Protein AF-A0A9P0C522-F1 (afdb_monomer_lite)

Foldseek 3Di:
DFDADLLLLLLQQLCCCPPVVDAADSVLSVVVSCVVVCVCVVCPPHDDDRRRPGHPDDPVRSVVSNQSNCVSVVNKDWDWDDDPVTDTDID

Radius of gyration: 15.64 Å; chains: 1; bounding box: 34×25×47 Å

InterPro domains:
  IPR036052 Tryptophan synthase beta chain-like, PALP domain superfamily [G3DSA:3.40.50.1100] (1-76)
  IPR036052 Tryptophan synthase beta chain-like, PALP domain superfamily [SSF53686] (2-80)
  IPR050147 Serine/Threonine Dehydratase [PTHR48078] (2-82)

Secondary structure (DSSP, 8-state):
-----HHHHHHHHHHIIIII-----HHHHHHHHHHHTT--GGGTTS------------HHHHHHHHHHHHHHTT---EEE---TT--EEE-

Sequence (91 aa):
MLLVKEDWIARAILHLVEKERYVMEGAGACPLAAIIGNLVPELKIKNVVCIMSGGNIDQITLTRCIDRGMSAEGRLVLFRVSDTTGCFYYV

Structure (mmCIF, N/CA/C/O backbone):
data_AF-A0A9P0C522-F1
#
_entry.id   AF-A0A9P0C522-F1
#
loop_
_atom_site.group_PDB
_atom_site.id
_atom_site.type_symbol
_atom_site.label_atom_id
_atom_site.label_alt_id
_atom_site.label_comp_id
_atom_site.label_asym_id
_atom_site.label_entity_id
_atom_site.label_seq_id
_atom_site.pdbx_PDB_ins_code
_atom_site.Cartn_x
_atom_site.Cartn_y
_atom_site.Cartn_z
_atom_site.occupancy
_atom_site.B_iso_or_equiv
_atom_site.auth_seq_id
_atom_site.auth_comp_id
_atom_site.auth_asym_id
_atom_site.auth_atom_id
_atom_site.pdbx_PDB_model_num
ATOM 1 N N . MET A 1 1 ? -2.219 -9.674 16.713 1.00 81.81 1 MET A N 1
ATOM 2 C CA . MET A 1 1 ? -1.259 -9.480 15.603 1.00 81.81 1 MET A CA 1
ATOM 3 C C . MET A 1 1 ? -2.027 -9.647 14.304 1.00 81.81 1 MET A C 1
ATOM 5 O O . MET A 1 1 ? -2.809 -10.584 14.225 1.00 81.81 1 MET A O 1
ATOM 9 N N . LEU A 1 2 ? -1.868 -8.732 13.347 1.00 90.69 2 LEU A N 1
ATOM 10 C CA . LEU A 1 2 ? -2.620 -8.722 12.089 1.00 90.69 2 LEU A CA 1
ATOM 11 C C . LEU A 1 2 ? -1.647 -8.831 10.913 1.00 90.69 2 LEU A C 1
ATOM 13 O O . LEU A 1 2 ? -0.600 -8.188 10.923 1.00 90.69 2 LEU A O 1
ATOM 17 N N . LEU A 1 3 ? -1.988 -9.658 9.925 1.00 94.81 3 LEU A N 1
ATOM 18 C CA . LEU A 1 3 ? -1.188 -9.866 8.720 1.00 94.81 3 LEU A CA 1
ATOM 19 C C . LEU A 1 3 ? -1.845 -9.145 7.546 1.00 94.81 3 LEU A C 1
ATOM 21 O O . LEU A 1 3 ? -3.036 -9.323 7.298 1.00 94.81 3 LEU A O 1
ATOM 25 N N . VAL A 1 4 ? -1.062 -8.361 6.812 1.00 95.31 4 VAL A N 1
ATOM 26 C CA . VAL A 1 4 ? -1.512 -7.633 5.622 1.00 95.31 4 VAL A CA 1
ATOM 27 C C . VAL A 1 4 ? -0.717 -8.136 4.425 1.00 95.31 4 VAL A C 1
ATOM 29 O O . VAL A 1 4 ? 0.505 -8.244 4.493 1.00 95.31 4 VAL A O 1
ATOM 32 N N . LYS A 1 5 ? -1.402 -8.462 3.324 1.00 95.00 5 LYS A N 1
ATOM 33 C CA . LYS A 1 5 ? -0.729 -8.834 2.071 1.00 95.00 5 LYS A CA 1
ATOM 34 C C . LYS A 1 5 ? -0.088 -7.604 1.431 1.00 95.00 5 LYS A C 1
ATOM 36 O O . LYS A 1 5 ? -0.677 -6.526 1.452 1.00 95.00 5 LYS A O 1
ATOM 41 N N . GLU A 1 6 ? 1.054 -7.795 0.781 1.00 94.12 6 GLU A N 1
ATOM 42 C CA . GLU A 1 6 ? 1.777 -6.724 0.081 1.00 94.12 6 GLU A CA 1
ATOM 43 C C . GLU A 1 6 ? 0.915 -5.967 -0.936 1.00 94.12 6 GLU A C 1
ATOM 45 O O . GLU A 1 6 ? 1.061 -4.759 -1.070 1.00 94.12 6 GLU A O 1
ATOM 50 N N . ASP A 1 7 ? -0.026 -6.635 -1.608 1.00 94.56 7 ASP A N 1
ATOM 51 C CA . ASP A 1 7 ? -0.900 -5.979 -2.587 1.00 94.56 7 ASP A CA 1
ATOM 52 C C . ASP A 1 7 ? -1.804 -4.923 -1.934 1.00 94.56 7 ASP A C 1
ATOM 54 O O . ASP A 1 7 ? -2.062 -3.876 -2.523 1.00 94.56 7 ASP A O 1
ATOM 58 N N . TRP A 1 8 ? -2.243 -5.152 -0.691 1.00 96.44 8 TRP A N 1
ATOM 59 C CA . TRP A 1 8 ? -2.994 -4.154 0.073 1.00 96.44 8 TRP A CA 1
ATOM 60 C C . TRP A 1 8 ? -2.103 -3.006 0.539 1.00 96.44 8 TRP A C 1
ATOM 62 O O . TRP A 1 8 ? -2.553 -1.863 0.557 1.00 96.44 8 TRP A O 1
ATOM 72 N N . ILE A 1 9 ? -0.839 -3.287 0.868 1.00 95.69 9 ILE A N 1
ATOM 73 C CA . ILE A 1 9 ? 0.149 -2.255 1.208 1.00 95.69 9 ILE A CA 1
ATOM 74 C C . ILE A 1 9 ? 0.418 -1.369 -0.015 1.00 95.69 9 ILE A C 1
ATOM 76 O O . ILE A 1 9 ? 0.372 -0.148 0.098 1.00 95.69 9 ILE A O 1
ATOM 80 N N . ALA A 1 10 ? 0.610 -1.961 -1.197 1.00 95.88 10 ALA A N 1
ATOM 81 C CA . ALA A 1 10 ? 0.809 -1.229 -2.447 1.00 95.88 10 ALA A CA 1
ATOM 82 C C . ALA A 1 10 ? -0.404 -0.352 -2.804 1.00 95.88 10 ALA A C 1
ATOM 84 O O . ALA A 1 10 ? -0.235 0.821 -3.130 1.00 95.88 10 ALA A O 1
ATOM 85 N N . ARG A 1 11 ? -1.631 -0.876 -2.660 1.00 96.31 11 ARG A N 1
ATOM 86 C CA . ARG A 1 11 ? -2.869 -0.090 -2.825 1.00 96.31 11 ARG A CA 1
ATOM 87 C C . ARG A 1 11 ? -2.971 1.057 -1.821 1.00 96.31 11 ARG A C 1
ATOM 89 O O . ARG A 1 11 ? -3.400 2.144 -2.185 1.00 96.31 11 ARG A O 1
ATOM 96 N N . ALA A 1 12 ? -2.568 0.844 -0.570 1.00 96.44 12 ALA A N 1
ATOM 97 C CA . ALA A 1 12 ? -2.568 1.901 0.436 1.00 96.44 12 ALA A CA 1
ATOM 98 C C . ALA A 1 12 ? -1.544 2.999 0.121 1.00 96.44 12 ALA A C 1
ATOM 100 O O . ALA A 1 12 ? -1.880 4.172 0.225 1.00 96.44 12 ALA A O 1
ATOM 101 N N . ILE A 1 13 ? -0.330 2.643 -0.316 1.00 95.56 13 ILE A N 1
ATOM 102 C CA . ILE A 1 13 ? 0.673 3.620 -0.773 1.00 95.56 13 ILE A CA 1
ATOM 103 C C . ILE A 1 13 ? 0.133 4.415 -1.965 1.00 95.56 13 ILE A C 1
ATOM 105 O O . ILE A 1 13 ? 0.194 5.643 -1.954 1.00 95.56 13 ILE A O 1
ATOM 109 N N . LEU A 1 14 ? -0.444 3.735 -2.961 1.00 95.94 14 LEU A N 1
ATOM 110 C CA . LEU A 1 14 ? -1.065 4.389 -4.113 1.00 95.94 14 LEU A CA 1
ATOM 111 C C . LEU A 1 14 ? -2.161 5.370 -3.672 1.00 95.94 14 LEU A C 1
ATOM 113 O O . LEU A 1 14 ? -2.158 6.525 -4.088 1.00 95.94 14 LEU A O 1
ATOM 117 N N . HIS A 1 15 ? -3.045 4.939 -2.769 1.00 95.62 15 HIS A N 1
ATOM 118 C CA . HIS A 1 15 ? -4.113 5.769 -2.221 1.00 95.62 15 HIS A CA 1
ATOM 119 C C . HIS A 1 15 ? -3.575 7.023 -1.522 1.00 95.62 15 HIS A C 1
ATOM 121 O O . HIS A 1 15 ? -4.072 8.122 -1.759 1.00 95.62 15 HIS A O 1
ATOM 127 N N . LEU A 1 16 ? -2.538 6.880 -0.693 1.00 95.19 16 LEU A N 1
ATOM 128 C CA . LEU A 1 16 ? -1.909 7.997 0.015 1.00 95.19 16 LEU A CA 1
ATOM 129 C C . LEU A 1 16 ? -1.308 9.021 -0.944 1.00 95.19 16 LEU A C 1
ATOM 131 O O . LEU A 1 16 ? -1.467 10.220 -0.728 1.00 95.19 16 LEU A O 1
ATOM 135 N N . VAL A 1 17 ? -0.675 8.564 -2.023 1.00 94.50 17 VAL A N 1
ATOM 136 C CA . VAL A 1 17 ? -0.081 9.449 -3.030 1.00 94.50 17 VAL A CA 1
ATOM 137 C C . VAL A 1 17 ? -1.158 10.143 -3.871 1.00 94.50 17 VAL A C 1
ATOM 139 O O . VAL A 1 17 ? -1.068 11.347 -4.130 1.00 94.50 17 VAL A O 1
ATOM 142 N N . GLU A 1 18 ? -2.188 9.412 -4.303 1.00 94.81 18 GLU A N 1
ATOM 143 C CA . GLU A 1 18 ? -3.229 9.936 -5.195 1.00 94.81 18 GLU A CA 1
ATOM 144 C C . GLU A 1 18 ? -4.237 10.843 -4.474 1.00 94.81 18 GLU A C 1
ATOM 146 O O . GLU A 1 18 ? -4.625 11.876 -5.027 1.00 94.81 18 GLU A O 1
ATOM 151 N N . LYS A 1 19 ? -4.677 10.465 -3.267 1.00 95.06 19 LYS A N 1
ATOM 152 C CA . LYS A 1 19 ? -5.748 11.152 -2.525 1.00 95.06 19 LYS A CA 1
ATOM 153 C C . LYS A 1 19 ? -5.218 12.136 -1.498 1.00 95.06 19 LYS A C 1
ATOM 155 O O . LYS A 1 19 ? -5.662 13.278 -1.474 1.00 95.06 19 LYS A O 1
ATOM 160 N N . GLU A 1 20 ? -4.241 11.709 -0.709 1.00 93.81 20 GLU A N 1
ATOM 161 C CA . GLU A 1 20 ? -3.782 12.469 0.457 1.00 93.81 20 GLU A CA 1
ATOM 162 C C . GLU A 1 20 ? -2.479 13.243 0.196 1.00 93.81 20 GLU A C 1
ATOM 164 O O . GLU A 1 20 ? -2.064 14.057 1.013 1.00 93.81 20 GLU A O 1
ATOM 169 N N . ARG A 1 21 ? -1.833 13.017 -0.959 1.00 93.31 21 ARG A N 1
ATOM 170 C CA . ARG A 1 21 ? -0.536 13.606 -1.347 1.00 93.31 21 ARG A CA 1
ATOM 171 C C . ARG A 1 21 ? 0.598 13.323 -0.351 1.00 93.31 21 ARG A C 1
ATOM 173 O O . ARG A 1 21 ? 1.574 14.071 -0.306 1.00 93.31 21 ARG A O 1
ATOM 180 N N . TYR A 1 22 ? 0.506 12.224 0.398 1.00 92.94 22 TYR A N 1
ATOM 181 C CA . TYR A 1 22 ? 1.566 11.760 1.293 1.00 92.94 22 TYR A CA 1
ATOM 182 C C . TYR A 1 22 ? 2.393 10.651 0.649 1.00 92.94 22 TYR A C 1
ATOM 184 O O . TYR A 1 22 ? 1.870 9.767 -0.029 1.00 92.94 22 TYR A O 1
ATOM 192 N N . VAL A 1 23 ? 3.695 10.677 0.916 1.00 93.00 23 VAL A N 1
ATOM 193 C CA . VAL A 1 23 ? 4.651 9.656 0.486 1.00 93.00 23 VAL A CA 1
ATOM 194 C C . VAL A 1 23 ? 5.093 8.879 1.716 1.00 93.00 23 VAL A C 1
ATOM 196 O O . VAL A 1 23 ? 5.662 9.462 2.634 1.00 93.00 23 VAL A O 1
ATOM 199 N N . MET A 1 24 ? 4.810 7.576 1.738 1.00 92.69 24 MET A N 1
ATOM 200 C CA . MET A 1 24 ? 5.049 6.715 2.898 1.00 92.69 24 MET A CA 1
ATOM 201 C C . MET A 1 24 ? 5.721 5.409 2.494 1.00 92.69 24 MET A C 1
ATOM 203 O O . MET A 1 24 ? 5.520 4.903 1.390 1.00 92.69 24 MET A O 1
ATOM 207 N N . GLU A 1 25 ? 6.494 4.841 3.415 1.00 92.56 25 GLU A N 1
ATOM 208 C CA . GLU A 1 25 ? 7.028 3.488 3.276 1.00 92.56 25 GLU A CA 1
ATOM 209 C C . GLU A 1 25 ? 5.942 2.427 3.507 1.00 92.56 25 GLU A C 1
ATOM 211 O O . GLU A 1 25 ? 4.893 2.696 4.100 1.00 92.56 25 GLU A O 1
ATOM 216 N N . GLY A 1 26 ? 6.235 1.177 3.128 1.00 89.94 26 GLY A N 1
ATOM 217 C CA . GLY A 1 26 ? 5.332 0.042 3.341 1.00 89.94 26 GLY A CA 1
ATOM 218 C C . GLY A 1 26 ? 4.864 -0.105 4.790 1.00 89.94 26 GLY A C 1
ATOM 219 O O . GLY A 1 26 ? 3.666 -0.236 5.029 1.00 89.94 26 GLY A O 1
ATOM 220 N N . ALA A 1 27 ? 5.776 0.005 5.764 1.00 91.44 27 ALA A N 1
ATOM 221 C CA . ALA A 1 27 ? 5.425 -0.085 7.182 1.00 91.44 27 ALA A CA 1
ATOM 222 C C . ALA A 1 27 ? 4.477 1.044 7.629 1.00 91.44 27 ALA A C 1
ATOM 224 O O . ALA A 1 27 ? 3.530 0.795 8.376 1.00 91.44 27 ALA A O 1
ATOM 225 N N . GLY A 1 28 ? 4.688 2.268 7.131 1.00 93.00 28 GLY A N 1
ATOM 226 C CA . GLY A 1 28 ? 3.842 3.428 7.427 1.00 93.00 28 GLY A CA 1
ATOM 227 C C . GLY A 1 28 ? 2.453 3.358 6.784 1.00 93.00 28 GLY A C 1
ATOM 228 O O . GLY A 1 28 ? 1.511 3.951 7.306 1.00 93.00 28 GLY A O 1
ATOM 229 N N . ALA A 1 29 ? 2.305 2.603 5.691 1.00 95.56 29 ALA A N 1
ATOM 230 C CA . ALA A 1 29 ? 1.037 2.397 4.993 1.00 95.56 29 ALA A CA 1
ATOM 231 C C . ALA A 1 29 ? 0.212 1.205 5.529 1.00 95.56 29 ALA A C 1
ATOM 233 O O . ALA A 1 29 ? -0.978 1.098 5.222 1.00 95.56 29 ALA A O 1
ATOM 234 N N . CYS A 1 30 ? 0.799 0.325 6.352 1.00 95.06 30 CYS A N 1
ATOM 235 C CA . CYS A 1 30 ? 0.144 -0.877 6.889 1.00 95.06 30 CYS A CA 1
ATOM 236 C C . CYS A 1 30 ? -1.218 -0.632 7.574 1.00 95.06 30 CYS A C 1
ATOM 238 O O . CYS A 1 30 ? -2.144 -1.407 7.315 1.00 95.06 30 CYS A O 1
ATOM 240 N N . PRO A 1 31 ? -1.404 0.402 8.423 1.00 94.62 31 PRO A N 1
ATOM 241 C CA . PRO A 1 31 ? -2.689 0.625 9.091 1.00 94.62 31 PRO A CA 1
ATOM 242 C C . PRO A 1 31 ? -3.811 0.939 8.102 1.00 94.62 31 PRO A C 1
ATOM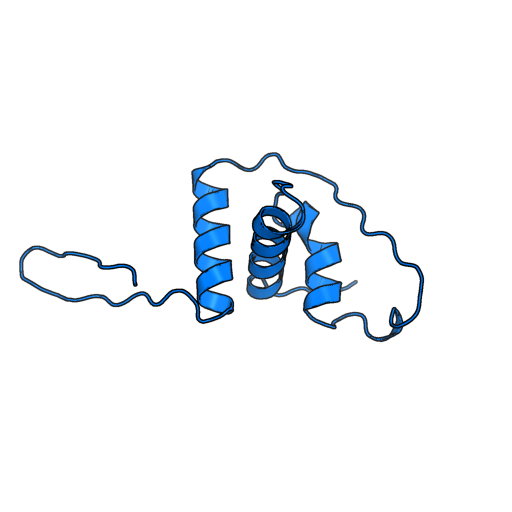 244 O O . PRO A 1 31 ? -4.897 0.369 8.192 1.00 94.62 31 PRO A O 1
ATOM 247 N N . LEU A 1 32 ? -3.523 1.781 7.107 1.00 95.38 32 LEU A N 1
ATOM 248 C CA . LEU A 1 32 ? -4.474 2.097 6.049 1.00 95.38 32 LEU A CA 1
ATOM 249 C C . LEU A 1 32 ? -4.754 0.866 5.176 1.00 95.38 32 LEU A C 1
ATOM 251 O O . LEU A 1 32 ? -5.907 0.591 4.851 1.00 95.38 32 LEU A O 1
ATOM 255 N N . ALA A 1 33 ? -3.724 0.082 4.853 1.00 95.81 33 ALA A N 1
ATOM 256 C CA . ALA A 1 33 ? -3.863 -1.157 4.092 1.00 95.81 33 ALA A CA 1
ATOM 257 C C . ALA A 1 33 ? -4.792 -2.169 4.777 1.00 95.81 33 ALA A C 1
ATOM 259 O O . ALA A 1 33 ? -5.597 -2.818 4.109 1.00 95.81 33 ALA A O 1
ATOM 260 N N . ALA A 1 34 ? -4.734 -2.275 6.108 1.00 95.81 34 ALA A N 1
ATOM 261 C CA . ALA A 1 34 ? -5.636 -3.135 6.869 1.00 95.81 34 ALA A CA 1
ATOM 262 C C . ALA A 1 34 ? -7.101 -2.675 6.785 1.00 95.81 34 ALA A C 1
ATOM 264 O O . ALA A 1 34 ? -8.003 -3.510 6.675 1.00 95.81 34 ALA A O 1
ATOM 265 N N . ILE A 1 35 ? -7.339 -1.360 6.793 1.00 95.00 35 ILE A N 1
ATOM 266 C CA . ILE A 1 35 ? -8.680 -0.776 6.670 1.00 95.00 35 ILE A CA 1
ATOM 267 C C . ILE A 1 35 ? -9.228 -0.963 5.251 1.00 95.00 35 ILE A C 1
ATOM 269 O O . ILE A 1 35 ? -10.331 -1.486 5.095 1.00 95.00 35 ILE A O 1
ATOM 273 N N . ILE A 1 36 ? -8.459 -0.600 4.218 1.00 94.06 36 ILE A N 1
ATOM 274 C CA . ILE A 1 36 ? -8.874 -0.734 2.809 1.00 94.06 36 ILE A CA 1
ATOM 275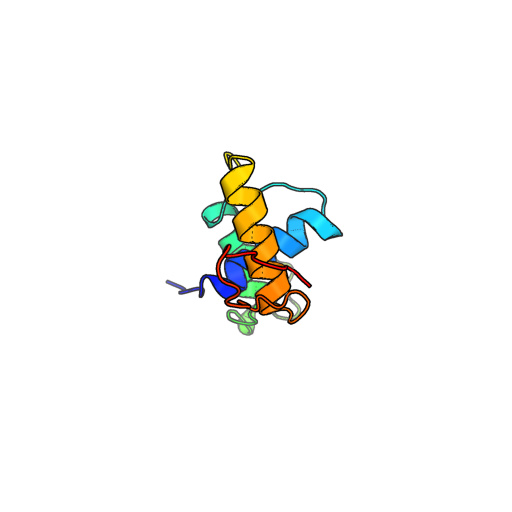 C C . ILE A 1 36 ? -9.074 -2.211 2.439 1.00 94.06 36 ILE A C 1
ATOM 277 O O . ILE A 1 36 ? -10.016 -2.552 1.728 1.00 94.06 36 ILE A O 1
ATOM 281 N N . GLY A 1 37 ? -8.236 -3.102 2.975 1.00 94.50 37 GLY A N 1
ATOM 282 C CA . GLY A 1 37 ? -8.383 -4.550 2.825 1.00 94.50 37 GLY A CA 1
ATOM 283 C C . GLY A 1 37 ? -9.528 -5.163 3.635 1.00 94.50 37 GLY A C 1
ATOM 284 O O . GLY A 1 37 ? -9.707 -6.379 3.585 1.00 94.50 37 GLY A O 1
ATOM 285 N N . ASN A 1 38 ? -10.288 -4.357 4.392 1.00 94.62 38 ASN A 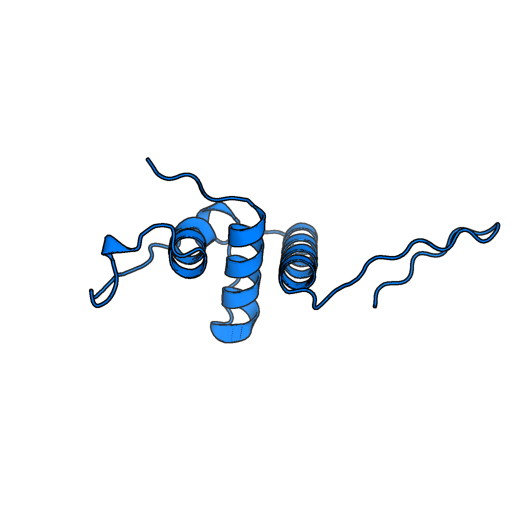N 1
ATOM 286 C CA . ASN A 1 38 ? -11.380 -4.788 5.271 1.00 94.62 38 ASN A CA 1
ATOM 287 C C . ASN A 1 38 ? -10.963 -5.938 6.218 1.00 94.62 38 ASN A C 1
ATOM 289 O O . ASN A 1 38 ? -11.748 -6.840 6.507 1.00 94.62 38 ASN A O 1
ATOM 293 N N . LEU A 1 39 ? -9.712 -5.904 6.697 1.00 95.44 39 LEU A N 1
ATOM 294 C CA . LEU A 1 39 ? -9.130 -6.908 7.600 1.00 95.44 39 LEU A CA 1
ATOM 295 C C . LEU A 1 39 ? -9.509 -6.676 9.070 1.00 95.44 39 LEU A C 1
ATOM 297 O O . LEU A 1 39 ? -9.285 -7.546 9.905 1.00 95.44 39 LEU A O 1
ATOM 301 N N . VAL A 1 40 ? -10.080 -5.508 9.366 1.00 94.81 40 VAL A N 1
ATOM 302 C CA . VAL A 1 40 ? -10.518 -5.056 10.696 1.00 94.81 40 VAL A CA 1
ATOM 303 C C . VAL A 1 40 ? -11.998 -4.636 10.670 1.00 94.81 40 VAL A C 1
ATOM 305 O O . VAL A 1 40 ? -12.327 -3.465 10.885 1.00 94.81 40 VAL A O 1
ATOM 308 N N . PRO A 1 41 ? -12.934 -5.546 10.335 1.00 93.88 41 PRO A N 1
ATOM 309 C CA . PRO A 1 41 ? -14.356 -5.215 10.202 1.00 93.88 41 PRO A CA 1
ATOM 310 C C . PRO A 1 41 ? -14.985 -4.671 11.496 1.00 93.88 41 PRO A C 1
ATOM 312 O O . PRO A 1 41 ? -15.957 -3.91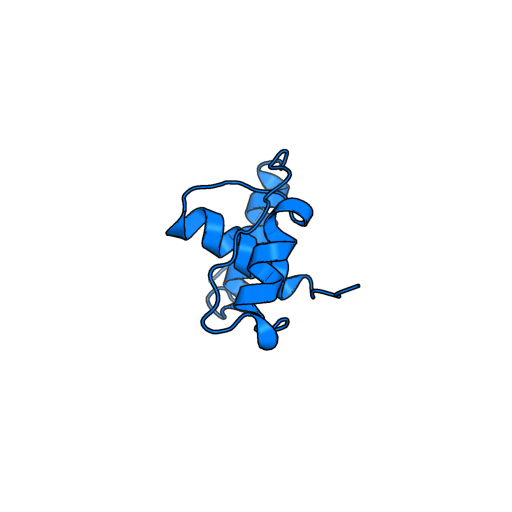9 11.436 1.00 93.88 41 PRO A O 1
ATOM 315 N N . GLU A 1 42 ? -14.424 -4.995 12.659 1.00 94.12 42 GLU A N 1
ATOM 316 C CA . GLU A 1 42 ? -14.836 -4.509 13.978 1.00 94.12 42 GLU A CA 1
ATOM 317 C C . GLU A 1 42 ? -14.632 -3.001 14.184 1.00 94.12 42 GLU A C 1
ATOM 319 O O . GLU A 1 42 ? -15.145 -2.431 15.154 1.00 94.12 42 GLU A O 1
ATOM 324 N N . LEU A 1 43 ? -13.872 -2.354 13.298 1.00 93.69 43 LEU A N 1
ATOM 325 C CA . LEU A 1 43 ? -13.630 -0.914 13.303 1.00 93.69 43 LEU A CA 1
ATOM 326 C C . LEU A 1 43 ? -14.662 -0.120 12.492 1.00 93.69 43 LEU A C 1
ATOM 328 O O . LEU A 1 43 ? -14.645 1.111 12.518 1.00 93.69 43 LEU A O 1
ATOM 332 N N . LYS A 1 44 ? -15.589 -0.791 11.798 1.00 91.31 44 LYS A N 1
ATOM 333 C CA . LYS A 1 44 ? -16.659 -0.113 11.056 1.00 91.31 44 LYS A CA 1
ATOM 334 C C . LYS A 1 44 ? -17.486 0.779 11.986 1.00 91.31 44 LYS A C 1
ATOM 336 O O . LYS A 1 44 ? -17.850 0.370 13.085 1.00 91.31 44 LYS A O 1
ATOM 341 N N . ILE A 1 45 ? -17.806 1.986 11.510 1.00 93.88 45 ILE A N 1
ATOM 342 C CA . ILE A 1 45 ? -18.648 2.984 12.205 1.00 93.88 45 ILE A CA 1
ATOM 343 C C . ILE A 1 45 ? -17.982 3.549 13.483 1.00 93.88 45 ILE A C 1
ATOM 345 O O . ILE A 1 45 ? -18.600 4.278 14.253 1.00 93.88 45 ILE A O 1
ATOM 349 N N . LYS A 1 46 ? -16.693 3.269 13.712 1.00 95.31 46 LYS A N 1
ATOM 350 C CA . LYS A 1 46 ? -15.917 3.863 14.807 1.00 95.31 46 LYS A CA 1
ATOM 351 C C . LYS A 1 46 ? -15.031 4.991 14.291 1.00 95.31 46 LYS A C 1
ATOM 353 O O . LYS A 1 46 ? -14.593 4.978 13.144 1.00 95.31 46 LYS A O 1
ATOM 358 N N . ASN A 1 47 ? -14.715 5.934 15.173 1.00 95.19 47 ASN A N 1
ATOM 359 C CA . ASN A 1 47 ? -13.671 6.920 14.916 1.00 95.19 47 ASN A CA 1
ATOM 360 C C . ASN A 1 47 ? -12.313 6.242 15.108 1.00 95.19 47 ASN A C 1
ATOM 362 O O . ASN A 1 47 ? -11.993 5.789 16.207 1.00 95.19 47 ASN A O 1
ATOM 366 N N . VAL A 1 48 ? -11.535 6.146 14.033 1.00 94.12 48 VAL A N 1
ATOM 367 C CA . VAL A 1 48 ? -10.253 5.434 14.004 1.00 94.12 48 VAL A CA 1
ATOM 368 C C . VAL A 1 48 ? -9.175 6.377 13.501 1.00 94.12 48 VAL A C 1
ATOM 370 O O . VAL A 1 48 ? -9.378 7.089 12.521 1.00 94.12 48 VAL A O 1
ATOM 373 N N . VAL A 1 49 ? -8.016 6.353 14.155 1.00 94.44 49 VAL A N 1
ATOM 374 C CA . VAL A 1 49 ? -6.825 7.095 13.733 1.00 94.44 49 VAL A CA 1
ATOM 375 C C . VAL A 1 49 ? -5.777 6.100 13.249 1.00 94.44 49 VAL A C 1
ATOM 377 O O . VAL A 1 49 ? -5.438 5.155 13.961 1.00 94.44 49 VAL A O 1
ATOM 380 N N . CYS A 1 50 ? -5.255 6.315 12.042 1.00 92.19 50 CYS A N 1
ATOM 381 C CA . CYS A 1 50 ? -4.119 5.562 11.520 1.00 92.19 50 CYS A CA 1
ATOM 382 C C . CYS A 1 50 ? -2.816 6.258 11.911 1.00 92.19 50 CYS A C 1
ATOM 384 O O . CYS A 1 50 ? -2.602 7.414 11.556 1.00 92.19 50 CYS A O 1
ATOM 386 N N . ILE A 1 51 ? -1.933 5.549 12.613 1.00 92.19 51 ILE A N 1
ATOM 387 C CA . ILE A 1 51 ? -0.592 6.053 12.919 1.00 92.19 51 ILE A CA 1
ATOM 388 C C . ILE A 1 51 ? 0.323 5.708 11.757 1.00 92.19 51 ILE A C 1
ATOM 390 O O . ILE A 1 51 ? 0.595 4.538 11.509 1.00 92.19 51 ILE A O 1
ATOM 394 N N . MET A 1 52 ? 0.828 6.722 11.071 1.00 90.19 52 MET A N 1
ATOM 395 C CA . MET A 1 52 ? 1.720 6.518 9.945 1.00 90.19 52 MET A CA 1
ATOM 396 C C . MET A 1 52 ? 3.145 6.883 10.357 1.00 90.19 52 MET A C 1
ATOM 398 O O . MET A 1 52 ? 3.465 8.049 10.566 1.00 90.19 52 MET A O 1
ATOM 402 N N . SER A 1 53 ? 3.985 5.870 10.552 1.00 86.19 53 SER A N 1
ATOM 403 C CA . SER A 1 53 ? 5.240 6.017 11.298 1.00 86.19 53 SER A CA 1
ATOM 404 C C . SER A 1 53 ? 6.450 6.472 10.478 1.00 86.19 53 SER A C 1
ATOM 406 O O . SER A 1 53 ? 7.439 6.876 11.082 1.00 86.19 53 SER A O 1
ATOM 408 N N . GLY A 1 54 ? 6.427 6.392 9.142 1.00 82.94 54 GLY A N 1
ATOM 409 C CA . GLY A 1 54 ? 7.610 6.716 8.335 1.00 82.94 54 GLY A CA 1
ATOM 410 C C . GLY A 1 54 ? 7.372 6.819 6.827 1.00 82.94 54 GLY A C 1
ATOM 411 O O . GLY A 1 54 ? 6.461 6.193 6.278 1.00 82.94 54 GLY A O 1
ATOM 412 N N . GLY A 1 55 ? 8.224 7.617 6.177 1.00 88.00 55 GLY A N 1
ATOM 413 C CA . GLY A 1 55 ? 8.185 7.939 4.747 1.00 88.00 55 GLY A CA 1
ATOM 414 C C . GLY A 1 55 ? 9.569 8.110 4.114 1.00 88.00 55 GLY A C 1
ATOM 415 O O . GLY A 1 55 ? 9.709 8.836 3.135 1.00 88.00 55 GLY A O 1
ATOM 416 N N . ASN A 1 56 ? 10.596 7.458 4.661 1.00 90.56 56 ASN A N 1
ATOM 417 C CA . ASN A 1 56 ? 11.930 7.389 4.072 1.00 90.56 56 ASN A CA 1
ATOM 418 C C . ASN A 1 56 ? 11.966 6.321 2.962 1.00 90.56 56 ASN A C 1
ATOM 420 O O . ASN A 1 56 ? 12.587 5.265 3.074 1.00 90.56 56 ASN A O 1
ATOM 424 N N . ILE A 1 57 ? 11.250 6.609 1.879 1.00 92.94 57 ILE A N 1
ATOM 425 C CA . ILE A 1 57 ? 11.189 5.782 0.676 1.00 92.94 57 ILE A CA 1
ATOM 426 C C . ILE A 1 57 ? 11.904 6.497 -0.472 1.00 92.94 57 ILE A C 1
ATOM 428 O O . ILE A 1 57 ? 11.700 7.688 -0.705 1.00 92.94 57 ILE A O 1
ATOM 432 N N . ASP A 1 58 ? 12.749 5.773 -1.203 1.00 94.56 58 ASP A N 1
ATOM 433 C CA . ASP A 1 58 ? 13.411 6.298 -2.393 1.00 94.56 58 ASP A CA 1
ATOM 434 C C . ASP A 1 58 ? 12.484 6.265 -3.620 1.00 94.56 58 ASP A C 1
ATOM 436 O O . ASP A 1 58 ? 11.502 5.518 -3.685 1.00 94.56 58 ASP A O 1
ATOM 440 N N . GLN A 1 59 ? 12.817 7.061 -4.636 1.00 93.12 59 GLN A N 1
ATOM 441 C CA . GLN A 1 59 ? 11.969 7.243 -5.814 1.00 93.12 59 GLN A CA 1
ATOM 442 C C . GLN A 1 59 ? 11.757 5.954 -6.626 1.00 93.12 59 GLN A C 1
ATOM 444 O O . GLN A 1 59 ? 10.681 5.766 -7.200 1.00 93.12 59 GLN A O 1
ATOM 449 N N . ILE A 1 60 ? 12.740 5.050 -6.670 1.00 94.75 60 ILE A N 1
ATOM 450 C CA . ILE A 1 60 ? 12.631 3.796 -7.429 1.00 94.75 60 ILE A CA 1
ATOM 451 C C . ILE A 1 60 ? 11.667 2.855 -6.711 1.00 94.75 60 ILE A C 1
ATOM 453 O O . ILE A 1 60 ? 10.769 2.289 -7.340 1.00 94.75 60 ILE A O 1
ATOM 457 N N . THR A 1 61 ? 11.820 2.712 -5.395 1.00 92.75 61 THR A N 1
ATOM 458 C CA . THR A 1 61 ? 10.919 1.886 -4.583 1.00 92.75 61 THR A CA 1
ATOM 459 C C . THR A 1 61 ? 9.496 2.429 -4.613 1.00 92.75 61 THR A C 1
ATOM 461 O O . THR A 1 61 ? 8.561 1.661 -4.832 1.00 92.75 61 THR A O 1
ATOM 464 N N . LEU A 1 62 ? 9.325 3.748 -4.494 1.00 94.31 62 LEU A N 1
ATOM 465 C CA . LEU A 1 62 ? 8.015 4.386 -4.602 1.00 94.31 62 LEU A CA 1
ATOM 466 C C . LEU A 1 62 ? 7.351 4.098 -5.955 1.00 94.31 62 LEU A C 1
ATOM 468 O O . LEU A 1 62 ? 6.197 3.677 -5.985 1.00 94.31 62 LEU A O 1
ATOM 472 N N . THR A 1 63 ? 8.084 4.262 -7.061 1.00 94.19 63 THR A N 1
ATOM 473 C CA . THR A 1 63 ? 7.564 3.995 -8.415 1.00 94.19 63 THR A CA 1
ATOM 474 C C . THR A 1 63 ? 7.109 2.542 -8.552 1.00 94.19 63 THR A C 1
ATOM 476 O O . THR A 1 63 ? 5.997 2.282 -8.996 1.00 94.19 63 THR A O 1
ATOM 479 N N . ARG A 1 64 ? 7.904 1.584 -8.058 1.00 92.88 64 ARG A N 1
ATOM 480 C CA . ARG A 1 64 ? 7.529 0.159 -8.063 1.00 92.88 64 ARG A CA 1
ATOM 481 C C . ARG A 1 64 ? 6.285 -0.133 -7.226 1.00 92.88 64 ARG A C 1
ATOM 483 O O . ARG A 1 64 ? 5.466 -0.963 -7.616 1.00 92.88 64 ARG A O 1
ATOM 490 N N . CYS A 1 65 ? 6.142 0.513 -6.070 1.00 93.81 65 CYS A N 1
ATOM 491 C CA . CYS A 1 65 ? 4.946 0.381 -5.239 1.00 93.81 65 CYS A CA 1
ATOM 492 C C . CYS A 1 65 ? 3.707 0.949 -5.940 1.00 93.81 65 CYS A C 1
ATOM 494 O O . CYS A 1 65 ? 2.647 0.330 -5.868 1.00 93.81 65 CYS A O 1
ATOM 496 N N . ILE A 1 66 ? 3.848 2.078 -6.641 1.00 93.81 66 ILE A N 1
ATOM 497 C CA . ILE A 1 66 ? 2.787 2.680 -7.455 1.00 93.81 66 ILE A CA 1
ATOM 498 C C . ILE A 1 66 ? 2.395 1.733 -8.595 1.00 93.81 66 ILE A C 1
ATOM 500 O O . ILE A 1 66 ? 1.217 1.404 -8.712 1.00 93.81 66 ILE A O 1
ATOM 504 N N . ASP A 1 67 ? 3.355 1.209 -9.359 1.00 93.62 67 ASP A N 1
ATOM 505 C CA . ASP A 1 67 ? 3.096 0.253 -10.446 1.00 93.62 67 ASP A CA 1
ATOM 506 C C . ASP A 1 67 ? 2.386 -1.005 -9.938 1.00 93.62 67 ASP A C 1
ATOM 508 O O . ASP A 1 67 ? 1.406 -1.466 -10.527 1.00 93.62 67 ASP A O 1
ATOM 512 N N . ARG A 1 68 ? 2.832 -1.541 -8.794 1.00 92.88 68 ARG A N 1
ATOM 513 C CA . ARG A 1 68 ? 2.186 -2.692 -8.155 1.00 92.88 68 ARG A CA 1
ATOM 514 C C . ARG A 1 68 ? 0.779 -2.360 -7.666 1.00 92.88 68 ARG A C 1
ATOM 516 O O . ARG A 1 68 ? -0.112 -3.191 -7.813 1.00 92.88 68 ARG A O 1
ATOM 523 N N . GLY A 1 69 ? 0.567 -1.172 -7.103 1.00 93.56 69 GLY A N 1
ATOM 524 C CA . GLY A 1 69 ? -0.752 -0.694 -6.694 1.00 93.56 69 GLY A CA 1
ATOM 525 C C . GLY A 1 69 ? -1.702 -0.586 -7.888 1.00 93.56 69 GLY A C 1
ATOM 526 O O . GLY A 1 69 ? -2.798 -1.142 -7.845 1.00 93.56 69 GLY A O 1
ATOM 527 N N . MET A 1 70 ? -1.250 0.034 -8.983 1.00 94.19 70 MET A N 1
ATOM 528 C CA . MET A 1 70 ? -2.019 0.162 -10.224 1.00 94.19 70 MET A CA 1
ATOM 529 C C . MET A 1 70 ? -2.324 -1.209 -10.831 1.00 94.19 70 MET A C 1
ATOM 531 O O . MET A 1 70 ? -3.457 -1.466 -11.230 1.00 94.19 70 MET A O 1
ATOM 535 N N . SER A 1 71 ? -1.353 -2.124 -10.838 1.00 92.69 71 SER A N 1
ATOM 536 C CA . SER A 1 71 ? -1.567 -3.492 -11.315 1.00 92.69 71 SER A CA 1
ATOM 537 C C . SER A 1 71 ? -2.575 -4.244 -10.446 1.00 92.69 71 SER A C 1
ATOM 539 O O . SER A 1 71 ? -3.480 -4.896 -10.965 1.00 92.69 71 SER A O 1
ATOM 541 N N . ALA A 1 72 ? -2.495 -4.089 -9.122 1.00 90.44 72 ALA A N 1
ATOM 542 C CA . ALA A 1 72 ? -3.443 -4.701 -8.202 1.00 90.44 72 ALA A CA 1
ATOM 543 C C . ALA A 1 72 ? -4.868 -4.147 -8.387 1.00 90.44 72 ALA A C 1
ATOM 545 O O . ALA A 1 72 ? -5.828 -4.890 -8.200 1.00 90.44 72 ALA A O 1
ATOM 546 N N . GLU A 1 73 ? -5.024 -2.879 -8.768 1.00 90.00 73 GLU A N 1
ATOM 547 C CA . GLU A 1 73 ? -6.312 -2.273 -9.139 1.00 90.00 73 GLU A CA 1
ATOM 548 C C . GLU A 1 73 ? -6.784 -2.637 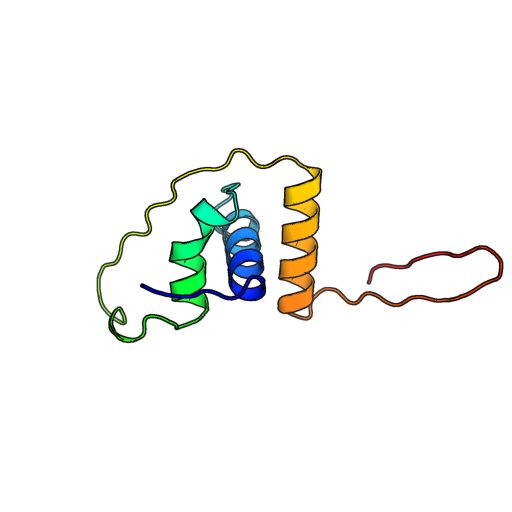-10.558 1.00 90.00 73 GLU A C 1
ATOM 550 O O . GLU A 1 73 ? -7.878 -2.240 -10.954 1.00 90.00 73 GLU A O 1
ATOM 555 N N . GLY A 1 74 ? -5.993 -3.394 -11.327 1.00 88.81 74 GLY A N 1
ATOM 556 C CA . GLY A 1 74 ? -6.295 -3.732 -12.721 1.00 88.81 74 GLY A CA 1
ATOM 557 C C . GLY A 1 74 ? -6.117 -2.561 -13.693 1.00 88.81 74 GLY A C 1
ATOM 558 O O . GLY A 1 74 ? -6.643 -2.603 -14.800 1.00 88.81 74 GLY A O 1
ATOM 559 N N . ARG A 1 75 ? -5.393 -1.515 -13.278 1.00 90.44 75 ARG A N 1
ATOM 560 C CA . ARG A 1 75 ? -5.112 -0.291 -14.049 1.00 90.44 75 ARG A CA 1
ATOM 561 C C . ARG A 1 75 ? -3.785 -0.336 -14.806 1.00 90.44 75 ARG A C 1
ATOM 563 O O . ARG A 1 75 ? -3.491 0.605 -15.529 1.00 90.44 75 ARG A O 1
ATOM 570 N N . LEU A 1 76 ? -2.983 -1.377 -14.598 1.00 87.88 76 LEU A N 1
ATOM 571 C CA . LEU A 1 76 ? -1.694 -1.565 -15.257 1.00 87.88 76 LEU A CA 1
ATOM 572 C C . LEU A 1 76 ? -1.530 -3.029 -15.661 1.00 87.88 76 LEU A C 1
ATOM 574 O O . LEU A 1 76 ? -1.649 -3.933 -14.825 1.00 87.88 76 LEU A O 1
ATOM 578 N N . VAL A 1 77 ? -1.238 -3.250 -16.940 1.00 81.81 77 VAL A N 1
ATOM 579 C CA . VAL A 1 77 ? -1.021 -4.563 -17.542 1.00 81.81 77 VAL A CA 1
ATOM 580 C C . VAL A 1 77 ? 0.387 -4.619 -18.119 1.00 81.81 77 VAL A C 1
ATOM 582 O O . VAL A 1 77 ? 0.765 -3.859 -19.008 1.00 81.81 77 VAL A O 1
ATOM 585 N N . LEU A 1 78 ? 1.170 -5.583 -17.637 1.00 76.38 78 LEU A N 1
ATOM 586 C CA . LEU A 1 78 ? 2.485 -5.873 -18.189 1.00 76.38 78 LEU A CA 1
ATOM 587 C C . LEU A 1 78 ? 2.374 -7.028 -19.184 1.00 76.38 78 LEU A C 1
ATOM 589 O O . LEU A 1 78 ? 2.041 -8.150 -18.804 1.00 76.38 78 LEU A O 1
ATOM 593 N N . PHE A 1 79 ? 2.708 -6.778 -20.445 1.00 78.88 79 PHE A N 1
ATOM 594 C CA . PHE A 1 79 ? 2.846 -7.828 -21.448 1.00 78.88 79 PHE A CA 1
ATOM 595 C C . PHE A 1 79 ? 4.246 -7.794 -22.054 1.00 78.88 79 PHE A C 1
ATOM 597 O O . PHE A 1 79 ? 4.842 -6.746 -22.299 1.00 78.88 79 PHE A O 1
ATOM 604 N N . ARG A 1 80 ? 4.800 -8.986 -22.272 1.00 72.75 80 ARG A N 1
ATOM 605 C CA . ARG A 1 80 ? 6.123 -9.169 -22.862 1.00 72.75 80 ARG A CA 1
ATOM 606 C C . ARG A 1 80 ? 5.950 -9.647 -24.293 1.00 72.75 80 ARG A C 1
ATOM 608 O O . ARG A 1 80 ? 5.511 -10.774 -24.505 1.00 72.75 80 ARG A O 1
ATOM 615 N N . VAL A 1 81 ? 6.338 -8.817 -25.253 1.00 77.88 81 VAL A N 1
ATOM 616 C CA . VAL A 1 81 ? 6.450 -9.223 -26.656 1.00 77.88 81 VAL A CA 1
ATOM 617 C C . VAL A 1 81 ? 7.911 -9.562 -26.919 1.00 77.88 81 VAL A C 1
ATOM 619 O O . VAL A 1 81 ? 8.802 -8.765 -26.642 1.00 77.88 81 VAL A O 1
ATOM 622 N N . SER A 1 82 ? 8.173 -10.775 -27.395 1.00 72.94 82 SER A N 1
ATOM 623 C CA . SER A 1 82 ? 9.519 -11.208 -27.778 1.00 72.94 82 SER A CA 1
ATOM 624 C C . SER A 1 82 ? 9.698 -10.979 -29.277 1.00 72.94 82 SER A C 1
ATOM 626 O O . SER A 1 82 ? 9.382 -11.844 -30.082 1.00 72.94 82 SER A O 1
ATOM 628 N N . ASP A 1 83 ? 10.183 -9.794 -29.641 1.00 71.19 83 ASP A N 1
ATOM 629 C CA . ASP A 1 83 ? 10.938 -9.609 -30.885 1.00 71.19 83 ASP A CA 1
ATOM 630 C C . ASP A 1 83 ? 12.431 -9.789 -30.551 1.00 71.19 83 ASP A C 1
ATOM 632 O O . ASP A 1 83 ? 12.847 -9.602 -29.406 1.00 71.19 83 ASP A O 1
ATOM 636 N N . THR A 1 84 ? 13.226 -10.164 -31.542 1.00 65.38 84 THR A N 1
ATOM 637 C CA . THR A 1 84 ? 14.682 -10.367 -31.585 1.00 65.38 84 THR A CA 1
ATOM 638 C C . THR A 1 84 ? 15.519 -9.306 -30.839 1.00 65.38 84 THR A C 1
ATOM 640 O O . THR A 1 84 ? 16.673 -9.566 -30.510 1.00 65.38 84 THR A O 1
ATOM 643 N N . THR A 1 85 ? 14.952 -8.135 -30.528 1.00 62.75 85 THR A N 1
ATOM 644 C CA . THR A 1 85 ? 15.570 -7.009 -29.799 1.00 62.75 85 THR A CA 1
ATOM 645 C C . THR A 1 85 ? 14.990 -6.712 -28.405 1.00 62.75 85 THR A C 1
ATOM 647 O O . THR A 1 85 ? 15.501 -5.826 -27.729 1.00 62.75 85 THR A O 1
ATOM 650 N N . GLY A 1 86 ? 13.986 -7.456 -27.926 1.00 51.91 86 GLY A N 1
ATOM 651 C CA . GLY A 1 86 ? 13.497 -7.401 -26.541 1.00 51.91 86 GLY A CA 1
ATOM 652 C C . GLY A 1 86 ? 12.973 -6.032 -26.080 1.00 51.91 86 GLY A C 1
ATOM 653 O O . GLY A 1 86 ? 13.609 -5.370 -25.263 1.00 51.91 86 GLY A O 1
ATOM 654 N N . CYS A 1 87 ? 11.782 -5.625 -26.531 1.00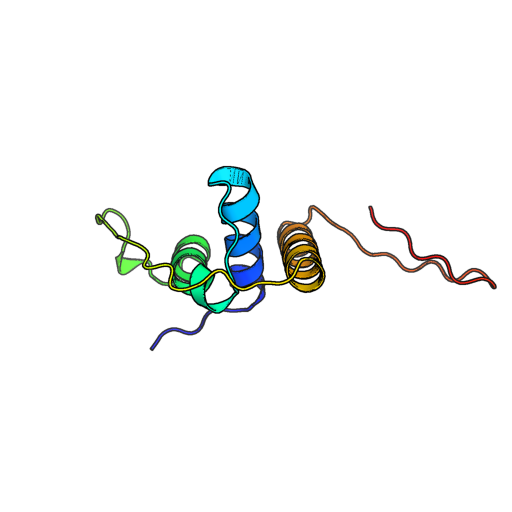 55.84 87 CYS A N 1
ATOM 655 C CA . CYS A 1 87 ? 11.101 -4.427 -26.022 1.00 55.84 87 CYS A CA 1
ATOM 656 C C . CYS A 1 87 ? 9.963 -4.787 -25.048 1.00 55.84 87 CYS A C 1
ATOM 658 O O . CYS A 1 87 ? 9.087 -5.593 -25.361 1.00 55.84 87 CYS A O 1
ATOM 660 N N . PHE A 1 88 ? 9.962 -4.164 -23.865 1.00 56.38 88 PHE A N 1
ATOM 661 C CA . PHE A 1 88 ? 8.875 -4.241 -22.881 1.00 56.38 88 PHE A CA 1
ATOM 662 C C . PHE A 1 88 ? 7.924 -3.057 -23.085 1.00 56.38 88 PHE A C 1
ATOM 664 O O . PHE A 1 88 ? 8.386 -1.919 -23.149 1.00 56.38 88 PHE A O 1
ATOM 671 N N . TYR A 1 89 ? 6.616 -3.309 -23.157 1.00 55.56 89 TYR A N 1
ATOM 672 C CA . TYR A 1 89 ? 5.594 -2.263 -23.241 1.00 55.56 89 TYR A CA 1
ATOM 673 C C . TYR A 1 89 ? 4.733 -2.288 -21.971 1.00 55.56 89 TYR A C 1
ATOM 675 O O . TYR A 1 89 ? 4.309 -3.354 -21.525 1.00 55.56 89 TYR A O 1
ATOM 683 N N . TYR A 1 90 ? 4.510 -1.108 -21.390 1.00 55.53 90 TYR A N 1
ATOM 684 C CA . TYR A 1 90 ? 3.574 -0.878 -20.288 1.00 55.53 90 TYR A CA 1
ATOM 685 C C . TYR A 1 90 ? 2.289 -0.303 -20.891 1.00 55.53 90 TYR A C 1
ATOM 687 O O . TYR A 1 90 ? 2.373 0.679 -21.633 1.00 55.53 90 TYR A O 1
ATOM 695 N N . VAL A 1 91 ? 1.131 -0.907 -20.608 1.00 54.38 91 VAL A N 1
ATOM 696 C CA . VAL A 1 91 ? -0.185 -0.291 -20.865 1.00 54.38 91 VAL A CA 1
ATOM 697 C C . VAL A 1 91 ? -0.945 -0.188 -19.557 1.00 54.38 91 VAL A C 1
ATOM 699 O O . VAL A 1 91 ? -0.955 -1.185 -18.798 1.00 54.38 91 VAL A O 1
#

Organism: NCBI:txid40085

pLDDT: mean 88.75, std 11.22, range [51.91, 96.44]